Protein AF-R6IMI4-F1 (afdb_monomer)

Nearest PDB structures (foldseek):
  5zgn-assembly1_E  TM=6.163E-01  e=5.019E-01  Klebsiella pneumoniae subsp. pneumoniae HS11286
  6gts-assembly1_C-2  TM=5.922E-01  e=9.384E-01  Escherichia coli

Mean predicted aligned error: 11.98 Å

Structure (mmCIF, N/CA/C/O backbone):
data_AF-R6IMI4-F1
#
_entry.id   AF-R6IMI4-F1
#
loop_
_atom_site.group_PDB
_atom_site.id
_atom_site.type_symbol
_atom_site.label_atom_id
_atom_site.label_alt_id
_atom_site.label_comp_id
_atom_site.label_asym_id
_atom_site.label_entity_id
_atom_site.label_seq_id
_atom_site.pdbx_PDB_ins_code
_atom_site.Cartn_x
_atom_site.Cartn_y
_atom_site.Cartn_z
_atom_site.occupancy
_atom_site.B_iso_or_equiv
_atom_site.auth_seq_id
_atom_site.auth_comp_id
_atom_site.auth_asym_id
_atom_site.auth_atom_id
_atom_site.pdbx_PDB_model_num
ATOM 1 N N . MET A 1 1 ? -10.282 14.131 -7.518 1.00 50.22 1 MET A N 1
ATOM 2 C CA . MET A 1 1 ? -10.076 13.392 -6.257 1.00 50.22 1 MET A CA 1
ATOM 3 C C . MET A 1 1 ? -8.872 14.008 -5.585 1.00 50.22 1 MET A C 1
ATOM 5 O O . MET A 1 1 ? -7.802 13.983 -6.184 1.00 50.22 1 MET A O 1
ATOM 9 N N . ASP A 1 2 ? -9.062 14.620 -4.420 1.00 68.19 2 ASP A N 1
ATOM 10 C CA . ASP A 1 2 ? -7.953 15.121 -3.609 1.00 68.19 2 ASP A CA 1
ATOM 11 C C . ASP A 1 2 ? -7.047 13.954 -3.221 1.00 68.19 2 ASP A C 1
ATOM 13 O O . ASP A 1 2 ? -7.483 12.997 -2.584 1.00 68.19 2 ASP A O 1
ATOM 17 N N . GLN A 1 3 ? -5.795 14.002 -3.674 1.00 75.19 3 GLN A N 1
ATOM 18 C CA . GLN A 1 3 ? -4.798 12.993 -3.354 1.00 75.19 3 GLN A CA 1
ATOM 19 C C . GLN A 1 3 ? -3.836 13.574 -2.326 1.00 75.19 3 GLN A C 1
ATOM 21 O O . GLN A 1 3 ? -3.086 14.512 -2.610 1.00 75.19 3 GLN A O 1
ATOM 26 N N . THR A 1 4 ? -3.846 13.004 -1.126 1.00 82.38 4 THR A N 1
ATOM 27 C CA . THR A 1 4 ? -2.897 13.362 -0.077 1.00 82.38 4 THR A CA 1
ATOM 28 C C . THR A 1 4 ? -1.503 12.862 -0.459 1.00 82.38 4 THR A C 1
ATOM 30 O O . THR A 1 4 ? -1.313 11.737 -0.926 1.00 82.38 4 THR A O 1
ATOM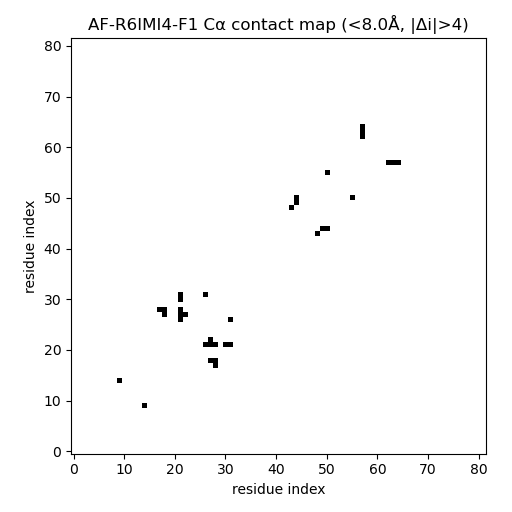 33 N N . ARG A 1 5 ? -0.495 13.729 -0.313 1.00 85.44 5 ARG A N 1
ATOM 34 C CA . ARG A 1 5 ? 0.907 13.370 -0.555 1.00 85.44 5 ARG A CA 1
ATOM 35 C C . ARG A 1 5 ? 1.521 12.931 0.762 1.00 85.44 5 ARG A C 1
ATOM 37 O O . ARG A 1 5 ? 1.511 13.695 1.721 1.00 85.44 5 ARG A O 1
ATOM 44 N N . PHE A 1 6 ? 2.110 11.741 0.785 1.00 83.12 6 PHE A N 1
ATOM 45 C CA . PHE A 1 6 ? 2.883 11.273 1.928 1.00 83.12 6 PHE A CA 1
ATOM 46 C C . PHE A 1 6 ? 4.313 10.948 1.490 1.00 83.12 6 PHE A C 1
ATOM 48 O O . PHE A 1 6 ? 4.541 10.425 0.399 1.00 83.12 6 PHE A O 1
ATOM 55 N N . THR A 1 7 ? 5.285 11.299 2.332 1.00 88.19 7 THR A N 1
ATOM 56 C CA . THR A 1 7 ? 6.691 10.933 2.128 1.00 88.19 7 THR A CA 1
ATOM 57 C C . THR A 1 7 ? 7.074 9.870 3.145 1.00 88.19 7 THR A C 1
ATOM 59 O O . THR A 1 7 ? 6.730 9.975 4.320 1.00 88.19 7 THR A O 1
ATOM 62 N N . LEU A 1 8 ? 7.776 8.832 2.692 1.00 89.94 8 LEU A N 1
ATOM 63 C CA . LEU A 1 8 ? 8.190 7.710 3.527 1.00 89.94 8 LEU A CA 1
ATOM 64 C C . LEU A 1 8 ? 9.712 7.601 3.531 1.00 89.94 8 LEU A C 1
ATOM 66 O O . LEU A 1 8 ? 10.341 7.539 2.474 1.00 89.94 8 LEU A O 1
ATOM 70 N N . ARG A 1 9 ? 10.309 7.541 4.723 1.00 94.38 9 ARG A N 1
ATOM 71 C CA . ARG A 1 9 ? 11.732 7.230 4.888 1.00 94.38 9 ARG A CA 1
ATOM 72 C C . ARG A 1 9 ? 11.882 5.731 5.118 1.00 94.38 9 ARG A C 1
ATOM 74 O O . ARG A 1 9 ? 11.410 5.220 6.127 1.00 94.38 9 ARG A O 1
ATOM 81 N N . ILE A 1 10 ? 12.547 5.039 4.195 1.00 94.00 10 ILE A N 1
ATOM 82 C CA . ILE A 1 10 ? 12.835 3.603 4.298 1.00 94.00 10 ILE A CA 1
ATOM 83 C C . ILE A 1 10 ? 14.296 3.309 3.996 1.00 94.00 10 ILE A C 1
ATOM 85 O O . ILE A 1 10 ? 14.961 4.040 3.261 1.00 94.00 10 ILE A O 1
ATOM 89 N N . HIS A 1 11 ? 14.780 2.191 4.531 1.00 97.56 11 HIS A N 1
ATOM 90 C CA . HIS A 1 11 ? 16.117 1.702 4.237 1.00 97.56 11 HIS A CA 1
ATOM 91 C C . HIS A 1 11 ? 16.272 1.417 2.725 1.00 97.56 11 HIS A C 1
ATOM 93 O O . HIS A 1 11 ? 15.396 0.781 2.127 1.00 97.56 11 HIS A O 1
ATOM 99 N N . PRO A 1 12 ? 17.387 1.808 2.082 1.00 96.31 12 PRO A N 1
ATOM 100 C CA . PRO A 1 12 ? 17.553 1.704 0.628 1.00 96.31 12 PRO A CA 1
ATOM 101 C C . PRO A 1 12 ? 17.454 0.268 0.094 1.00 96.31 12 PRO A C 1
ATOM 103 O O . PRO A 1 12 ? 17.001 0.055 -1.031 1.00 96.31 12 PRO A O 1
ATOM 106 N N . LEU A 1 13 ? 17.821 -0.736 0.897 1.00 97.25 13 LEU A N 1
ATOM 107 C CA . LEU A 1 13 ? 17.649 -2.144 0.519 1.00 97.25 13 LEU A CA 1
ATOM 108 C C . LEU A 1 13 ? 16.169 -2.534 0.367 1.00 97.25 13 LEU A C 1
ATOM 110 O O . LEU A 1 13 ? 15.830 -3.296 -0.534 1.00 97.25 13 LEU A O 1
ATOM 114 N N . ILE A 1 14 ? 15.288 -1.989 1.211 1.00 96.81 14 ILE A N 1
ATOM 115 C CA . ILE A 1 14 ? 13.842 -2.233 1.133 1.00 96.81 14 ILE A CA 1
ATOM 116 C C . ILE A 1 14 ? 13.296 -1.622 -0.157 1.00 96.81 14 ILE A C 1
ATOM 118 O O . ILE A 1 14 ? 12.578 -2.293 -0.889 1.00 96.81 14 ILE A O 1
ATOM 122 N N . MET A 1 15 ? 13.726 -0.401 -0.498 1.00 96.00 15 MET A N 1
ATOM 123 C CA . MET A 1 15 ? 13.347 0.249 -1.756 1.00 96.00 15 MET A CA 1
ATOM 124 C C . MET A 1 15 ? 13.750 -0.581 -2.983 1.00 96.00 15 MET A C 1
ATOM 126 O O . MET A 1 15 ? 12.983 -0.689 -3.937 1.00 96.00 15 MET A O 1
ATOM 130 N N . LYS A 1 16 ? 14.935 -1.205 -2.966 1.00 97.56 16 LYS A N 1
ATOM 131 C CA . LYS A 1 16 ? 15.369 -2.102 -4.050 1.00 97.56 16 LYS A CA 1
ATOM 132 C C . LYS A 1 16 ? 14.474 -3.336 -4.167 1.00 97.56 16 LYS A C 1
ATOM 134 O O . LYS A 1 16 ? 14.047 -3.655 -5.269 1.00 97.56 16 LYS A O 1
ATOM 139 N N . LYS A 1 17 ? 14.155 -3.998 -3.050 1.00 97.62 17 LYS A N 1
ATOM 140 C CA . LYS A 1 17 ? 13.248 -5.160 -3.045 1.00 97.62 17 LYS A CA 1
ATOM 141 C C . LYS A 1 17 ? 11.851 -4.788 -3.542 1.00 97.62 17 LYS A C 1
ATOM 143 O O . LYS A 1 17 ? 11.285 -5.500 -4.361 1.00 97.62 17 LYS A O 1
ATOM 148 N N . LEU A 1 18 ? 11.339 -3.639 -3.110 1.00 96.62 18 LEU A N 1
ATOM 149 C CA . LEU A 1 18 ? 10.037 -3.138 -3.532 1.00 96.62 18 LEU A CA 1
ATOM 150 C C . LEU A 1 18 ? 9.986 -2.854 -5.039 1.00 96.62 18 LEU A C 1
ATOM 152 O O . LEU A 1 18 ? 8.989 -3.170 -5.677 1.00 96.62 18 LEU A O 1
ATOM 156 N N . LYS A 1 19 ? 11.068 -2.323 -5.627 1.00 97.12 19 LYS A N 1
ATOM 157 C CA . LYS A 1 19 ? 11.174 -2.143 -7.085 1.00 97.12 19 LYS A CA 1
ATOM 158 C C . LYS A 1 19 ? 11.052 -3.461 -7.847 1.00 97.12 19 LYS A C 1
ATOM 160 O O . LYS A 1 19 ? 10.349 -3.489 -8.844 1.00 97.12 19 LYS A O 1
ATOM 165 N N . VAL A 1 20 ? 11.693 -4.531 -7.370 1.00 98.12 20 VAL A N 1
ATOM 166 C CA . VAL A 1 20 ? 11.606 -5.860 -8.004 1.00 98.12 20 VAL A CA 1
ATOM 167 C C . VAL A 1 20 ? 10.170 -6.389 -7.980 1.00 98.12 20 VAL A C 1
ATOM 169 O O . VAL A 1 20 ? 9.683 -6.877 -8.993 1.00 98.12 20 VAL A O 1
ATOM 172 N N . ILE A 1 21 ? 9.475 -6.252 -6.847 1.00 97.44 21 ILE A N 1
ATOM 173 C CA . ILE A 1 21 ? 8.073 -6.683 -6.713 1.00 97.44 21 ILE A CA 1
ATOM 174 C C . ILE A 1 21 ? 7.161 -5.861 -7.630 1.00 97.44 21 ILE A C 1
ATOM 176 O O . ILE A 1 21 ? 6.316 -6.416 -8.328 1.00 97.44 21 ILE A O 1
ATOM 180 N N . ALA A 1 22 ? 7.346 -4.540 -7.651 1.00 97.75 22 ALA A N 1
ATOM 181 C CA . ALA A 1 22 ? 6.549 -3.646 -8.481 1.00 97.75 22 ALA A CA 1
ATOM 182 C C . ALA A 1 22 ? 6.722 -3.953 -9.979 1.00 97.75 22 ALA A C 1
ATOM 184 O O . ALA A 1 22 ? 5.727 -4.032 -10.696 1.00 97.75 22 ALA A O 1
ATOM 185 N N . ASP A 1 23 ? 7.958 -4.193 -10.426 1.00 97.81 23 ASP A N 1
ATOM 186 C CA . ASP A 1 23 ? 8.276 -4.560 -11.812 1.00 97.81 23 ASP A CA 1
ATOM 187 C C . ASP A 1 23 ? 7.648 -5.906 -12.201 1.00 97.81 23 ASP A C 1
ATOM 189 O O . ASP A 1 23 ? 6.953 -5.999 -13.211 1.00 97.81 23 ASP A O 1
ATOM 193 N N . HIS A 1 24 ? 7.771 -6.915 -11.331 1.00 97.88 24 HIS A N 1
ATOM 194 C CA . HIS A 1 24 ? 7.118 -8.215 -11.509 1.00 97.88 24 HIS A CA 1
ATOM 195 C C . HIS A 1 24 ? 5.591 -8.091 -11.652 1.00 97.88 24 HIS A C 1
ATOM 197 O O . HIS A 1 24 ? 4.977 -8.786 -12.457 1.00 97.88 24 HIS A O 1
ATOM 203 N N . ASN A 1 25 ? 4.974 -7.181 -10.895 1.00 96.00 25 ASN A N 1
ATOM 204 C CA . ASN A 1 25 ? 3.531 -6.944 -10.921 1.00 96.00 25 ASN A CA 1
ATOM 205 C C . ASN A 1 25 ? 3.093 -5.938 -12.008 1.00 96.00 25 ASN A C 1
ATOM 207 O O . ASN A 1 25 ? 1.905 -5.614 -12.085 1.00 96.00 25 ASN A O 1
ATOM 211 N N . GLY A 1 26 ? 4.017 -5.419 -12.828 1.00 97.06 26 GLY A N 1
ATOM 212 C CA . GLY A 1 26 ? 3.733 -4.450 -13.893 1.00 97.06 26 GLY A CA 1
ATOM 213 C C . GLY A 1 26 ? 3.259 -3.084 -13.382 1.00 97.06 26 GLY A C 1
ATOM 214 O O . GLY A 1 26 ? 2.445 -2.418 -14.023 1.00 97.06 26 GLY A O 1
ATOM 215 N N . ARG A 1 27 ? 3.711 -2.670 -12.194 1.00 96.62 27 ARG A N 1
ATOM 21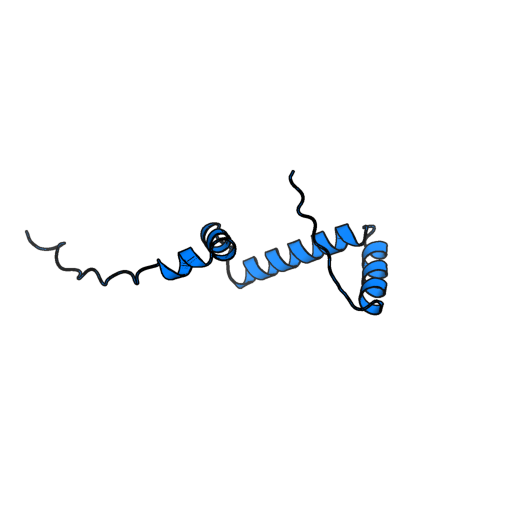6 C CA . ARG A 1 27 ? 3.264 -1.458 -11.493 1.00 96.62 27 ARG A CA 1
ATOM 217 C C . ARG A 1 27 ? 4.429 -0.526 -11.191 1.00 96.62 27 ARG A C 1
ATOM 219 O O . ARG A 1 27 ? 5.572 -0.937 -11.025 1.00 96.62 27 ARG A O 1
ATOM 226 N N . SER A 1 28 ? 4.127 0.764 -11.038 1.00 96.75 28 SER A N 1
ATOM 227 C CA . SER A 1 28 ? 5.084 1.685 -10.421 1.00 96.75 28 SER A CA 1
ATOM 228 C C . SER A 1 28 ? 5.213 1.381 -8.928 1.00 96.75 28 SER A C 1
ATOM 230 O O . SER A 1 28 ? 4.267 0.911 -8.295 1.00 96.75 28 SER A O 1
ATOM 232 N N . VAL A 1 29 ? 6.362 1.716 -8.335 1.00 95.12 29 VAL A N 1
ATOM 233 C CA . VAL A 1 29 ? 6.591 1.544 -6.888 1.00 95.12 29 VAL A CA 1
ATOM 234 C C . VAL A 1 29 ? 5.489 2.213 -6.063 1.00 95.12 29 VAL A C 1
ATOM 236 O O . VAL A 1 29 ? 4.974 1.617 -5.124 1.00 95.12 29 VAL A O 1
ATOM 239 N N . ASN A 1 30 ? 5.075 3.423 -6.442 1.00 94.00 30 ASN A N 1
ATOM 240 C 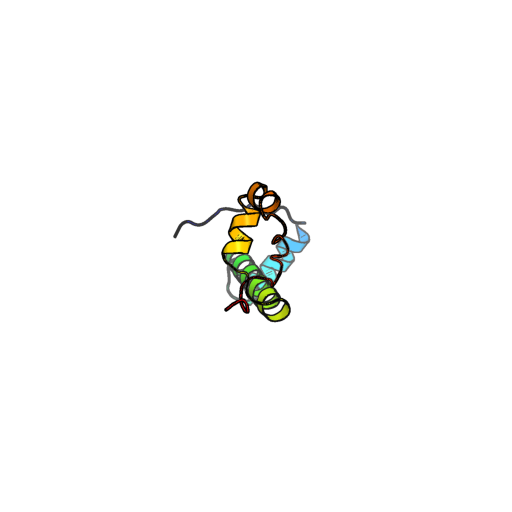CA . ASN A 1 30 ? 4.005 4.134 -5.745 1.00 94.00 30 ASN A CA 1
ATOM 241 C C . ASN A 1 30 ? 2.661 3.409 -5.863 1.00 94.00 30 ASN A C 1
ATOM 243 O O . ASN A 1 30 ? 1.911 3.364 -4.890 1.00 94.00 30 ASN A O 1
ATOM 247 N N . LYS A 1 31 ? 2.357 2.829 -7.032 1.00 94.19 31 LYS A N 1
ATOM 248 C CA . LYS A 1 31 ? 1.121 2.067 -7.215 1.00 94.19 31 LYS A CA 1
ATOM 249 C C . LYS A 1 31 ? 1.141 0.782 -6.397 1.00 94.19 31 LYS A C 1
ATOM 251 O O . LYS A 1 31 ? 0.120 0.429 -5.826 1.00 94.19 31 LYS A O 1
ATOM 256 N N . GLU A 1 32 ? 2.291 0.125 -6.292 1.00 96.19 32 GLU A N 1
ATOM 257 C CA . GLU A 1 32 ? 2.441 -1.064 -5.455 1.00 96.19 32 GLU A CA 1
ATOM 258 C C . GLU A 1 32 ? 2.255 -0.741 -3.968 1.00 96.19 32 GLU A C 1
ATOM 260 O O . GLU A 1 32 ? 1.531 -1.448 -3.276 1.00 96.19 32 GLU A O 1
ATOM 265 N N . ILE A 1 33 ? 2.804 0.382 -3.491 1.00 94.56 33 ILE A N 1
ATOM 266 C CA . ILE A 1 33 ? 2.563 0.867 -2.123 1.00 94.56 33 ILE A CA 1
ATOM 267 C C . ILE A 1 33 ? 1.066 1.110 -1.885 1.00 94.56 33 ILE A C 1
ATOM 269 O O . ILE A 1 33 ? 0.541 0.689 -0.859 1.00 94.56 33 ILE A O 1
ATOM 273 N N . GLU A 1 34 ? 0.361 1.741 -2.828 1.00 93.62 34 GLU A N 1
ATOM 274 C CA . GLU A 1 34 ? -1.092 1.951 -2.730 1.00 93.62 34 GLU A CA 1
ATOM 275 C C . GLU A 1 34 ? -1.860 0.622 -2.615 1.00 93.62 34 GLU A C 1
ATOM 277 O O . GLU A 1 34 ? -2.795 0.518 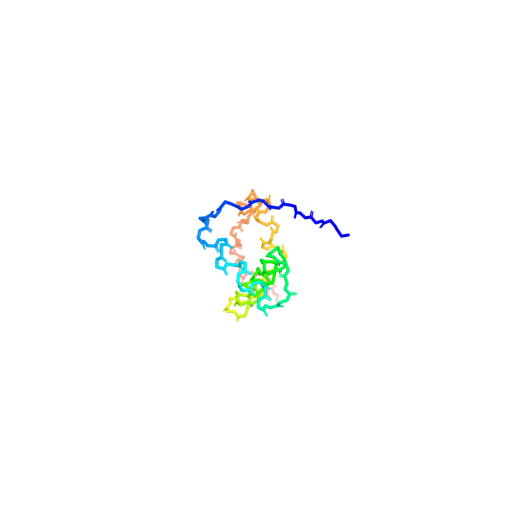-1.824 1.00 93.62 34 GLU A O 1
ATOM 282 N N . GLN A 1 35 ? -1.467 -0.400 -3.382 1.00 95.25 35 GLN A N 1
ATOM 283 C CA . GLN A 1 35 ? -2.096 -1.725 -3.333 1.00 95.25 35 GLN A CA 1
ATOM 284 C C . GLN A 1 35 ? -1.822 -2.442 -2.010 1.00 95.25 35 GLN A C 1
ATOM 286 O O . GLN A 1 35 ? -2.743 -3.003 -1.425 1.00 95.25 35 GLN A O 1
ATOM 291 N N . ILE A 1 36 ? -0.586 -2.374 -1.510 1.00 94.88 36 ILE A N 1
ATOM 292 C CA . ILE A 1 36 ? -0.220 -2.934 -0.204 1.00 94.88 36 ILE A CA 1
ATOM 293 C C . ILE A 1 36 ? -1.029 -2.261 0.910 1.00 94.88 36 ILE A C 1
ATOM 295 O O . ILE A 1 36 ? -1.537 -2.951 1.787 1.00 94.88 36 ILE A O 1
ATOM 299 N N . LEU A 1 37 ? -1.197 -0.935 0.870 1.00 93.81 37 LEU A N 1
ATOM 300 C CA . LEU A 1 37 ? -2.002 -0.214 1.861 1.00 93.81 37 LEU A CA 1
ATOM 301 C C . LEU A 1 37 ? -3.468 -0.661 1.849 1.00 93.81 37 LEU A C 1
ATOM 303 O O . LEU A 1 37 ? -4.025 -0.916 2.912 1.00 93.81 37 LEU A O 1
ATOM 307 N N . LYS A 1 38 ? -4.074 -0.803 0.664 1.00 93.88 38 LYS A N 1
ATOM 308 C CA . LYS A 1 38 ? -5.442 -1.333 0.526 1.00 93.88 38 LYS A CA 1
ATOM 309 C C . LYS A 1 38 ? -5.557 -2.735 1.105 1.00 93.88 38 LYS A C 1
ATOM 311 O O . LYS A 1 38 ? -6.447 -2.990 1.901 1.00 93.88 38 LYS A O 1
ATOM 316 N N . TRP A 1 39 ? -4.605 -3.602 0.771 1.00 95.31 39 TRP A N 1
ATOM 317 C CA . TRP A 1 39 ? -4.583 -4.967 1.280 1.00 95.31 39 TRP A CA 1
ATOM 318 C C . TRP A 1 39 ? -4.460 -5.027 2.807 1.00 95.31 39 TRP A C 1
ATOM 320 O O . TRP A 1 39 ? -5.133 -5.834 3.435 1.00 95.31 39 TRP A O 1
ATOM 330 N N . ILE A 1 40 ? -3.650 -4.153 3.413 1.00 94.94 40 ILE A N 1
ATOM 331 C CA . ILE A 1 40 ? -3.530 -4.059 4.875 1.00 94.94 40 ILE A CA 1
ATOM 332 C C . ILE A 1 40 ? -4.852 -3.614 5.514 1.00 94.94 40 ILE A C 1
ATOM 334 O O . ILE A 1 40 ? -5.236 -4.173 6.538 1.00 94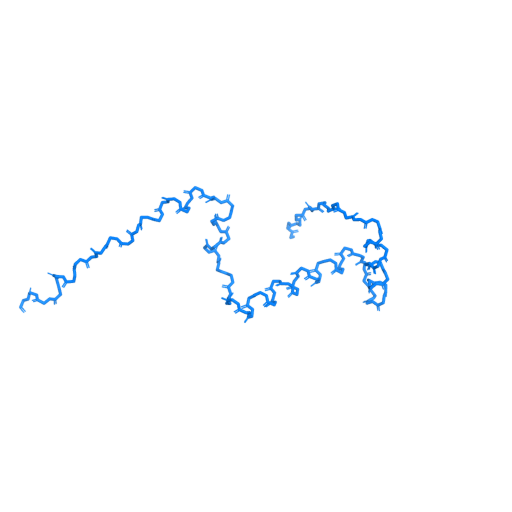.94 40 ILE A O 1
ATOM 338 N N . ILE A 1 41 ? -5.539 -2.626 4.929 1.00 93.00 41 ILE A N 1
ATOM 339 C CA . ILE A 1 41 ? -6.845 -2.166 5.425 1.00 93.00 41 ILE A CA 1
ATOM 340 C C . ILE A 1 41 ? -7.864 -3.300 5.319 1.00 93.00 41 ILE A C 1
ATOM 342 O O . ILE A 1 41 ? -8.494 -3.633 6.316 1.00 93.00 41 ILE A O 1
ATOM 346 N N . ASP A 1 42 ? -7.961 -3.946 4.157 1.00 93.69 42 ASP A N 1
ATOM 347 C CA . ASP A 1 42 ? -8.888 -5.055 3.936 1.00 93.69 42 ASP A CA 1
ATOM 348 C C . ASP A 1 42 ? -8.605 -6.225 4.896 1.00 93.69 42 ASP A C 1
ATOM 350 O O . ASP A 1 42 ? -9.525 -6.782 5.492 1.00 93.69 42 ASP A O 1
ATOM 354 N N . ASP A 1 43 ? -7.338 -6.610 5.088 1.00 94.94 43 ASP A N 1
ATOM 355 C CA . ASP A 1 43 ? -6.943 -7.670 6.027 1.00 94.94 43 ASP A CA 1
ATOM 356 C C . ASP A 1 43 ? -7.300 -7.312 7.478 1.00 94.94 43 ASP A C 1
ATOM 358 O O . ASP A 1 43 ? -7.792 -8.162 8.225 1.00 94.94 43 ASP A O 1
ATOM 362 N N . PHE A 1 44 ? -7.112 -6.050 7.869 1.00 93.75 44 PHE A N 1
ATOM 363 C CA . PHE A 1 44 ? -7.501 -5.562 9.187 1.00 93.75 44 PHE A CA 1
ATOM 364 C C . PHE A 1 44 ? -9.022 -5.574 9.375 1.00 93.75 44 PHE A C 1
ATOM 366 O O . PHE A 1 44 ? -9.507 -6.124 10.363 1.00 93.75 44 PHE A O 1
ATOM 373 N N . GLU A 1 45 ? -9.786 -5.037 8.421 1.00 91.88 45 GLU A N 1
ATOM 374 C CA . GLU A 1 45 ? -11.251 -5.004 8.491 1.00 91.88 45 GLU A CA 1
ATOM 375 C C . GLU A 1 45 ? -11.863 -6.407 8.509 1.00 91.88 45 GLU A C 1
ATOM 377 O O . GLU A 1 45 ? -12.845 -6.653 9.211 1.00 91.88 45 GLU A O 1
ATOM 382 N N . ASN A 1 46 ? -11.255 -7.355 7.795 1.00 92.75 46 ASN A N 1
ATOM 383 C CA . ASN A 1 46 ? -11.676 -8.753 7.817 1.00 92.75 46 ASN A CA 1
ATOM 384 C C . ASN A 1 46 ? -11.436 -9.424 9.181 1.00 92.75 46 ASN A C 1
ATOM 386 O O . ASN A 1 46 ? -12.203 -10.307 9.564 1.00 92.75 46 ASN A O 1
ATOM 390 N N . LYS A 1 47 ? -10.394 -9.025 9.922 1.00 90.69 47 LYS A N 1
ATOM 391 C CA . LYS A 1 47 ? -10.045 -9.608 11.232 1.00 90.69 47 LYS A CA 1
ATOM 392 C C . LYS A 1 47 ? -10.748 -8.931 12.407 1.00 90.69 47 LYS A C 1
ATOM 394 O O . LYS A 1 47 ? -11.156 -9.616 13.341 1.00 90.69 47 LYS A O 1
ATOM 399 N N . CYS A 1 48 ? -10.861 -7.606 12.384 1.00 87.44 48 CYS A N 1
ATOM 400 C CA . CYS A 1 48 ? -11.341 -6.796 13.508 1.00 87.44 48 CYS A CA 1
ATOM 401 C C . CYS A 1 48 ? -12.759 -6.240 13.307 1.00 87.44 48 CYS A C 1
ATOM 403 O O . CYS A 1 48 ? -13.355 -5.740 14.260 1.00 87.44 48 CYS A O 1
ATOM 405 N N . GLY A 1 49 ? -13.315 -6.358 12.099 1.00 84.50 49 GLY A N 1
ATOM 406 C CA . GLY A 1 49 ? -14.544 -5.682 11.694 1.00 84.50 49 GLY A CA 1
ATOM 407 C C . GLY A 1 49 ? -14.260 -4.360 10.974 1.00 84.50 49 GLY A C 1
ATOM 408 O O . GLY A 1 49 ? -13.162 -3.813 11.051 1.00 84.50 49 GLY A O 1
ATOM 409 N N . LYS A 1 50 ? -15.262 -3.857 10.244 1.00 85.88 50 LYS A N 1
ATOM 410 C CA . LYS A 1 50 ? -15.142 -2.637 9.429 1.00 85.88 50 LYS A CA 1
ATOM 411 C C . LYS A 1 50 ? -14.811 -1.414 10.277 1.00 85.88 50 LYS A C 1
ATOM 413 O O . LYS A 1 50 ? -15.457 -1.199 11.306 1.00 85.88 50 LYS A O 1
ATOM 418 N N . ILE A 1 51 ? -13.901 -0.580 9.784 1.00 87.25 51 ILE A N 1
ATOM 419 C CA . ILE A 1 51 ? -13.562 0.694 10.414 1.00 87.25 51 ILE A CA 1
ATOM 420 C C . ILE A 1 51 ? -14.735 1.651 10.193 1.00 87.25 51 ILE A C 1
ATOM 422 O O . ILE A 1 51 ? -15.115 1.954 9.059 1.00 87.25 51 ILE A O 1
ATOM 426 N N . ARG A 1 52 ? -15.354 2.119 11.279 1.00 83.38 52 ARG A N 1
ATOM 427 C CA . ARG A 1 52 ? -16.493 3.044 11.198 1.00 83.38 52 ARG A CA 1
ATOM 428 C C . ARG A 1 52 ? -16.018 4.478 10.976 1.00 83.38 52 ARG A C 1
ATOM 430 O O . ARG A 1 52 ? -14.959 4.876 11.449 1.00 83.3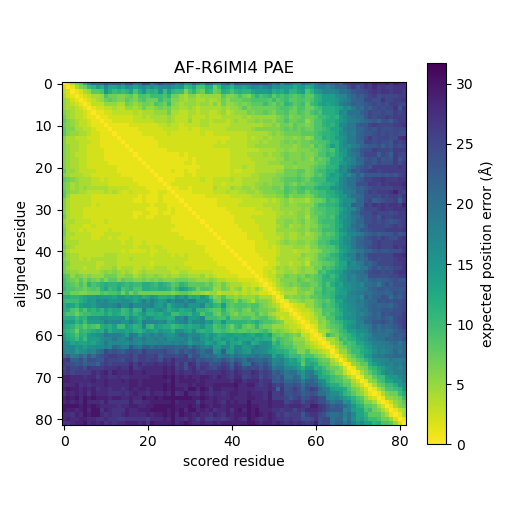8 52 ARG A O 1
ATOM 437 N N . THR A 1 53 ? -16.844 5.291 10.318 1.00 73.62 53 THR A N 1
ATOM 438 C CA . THR A 1 53 ? -16.56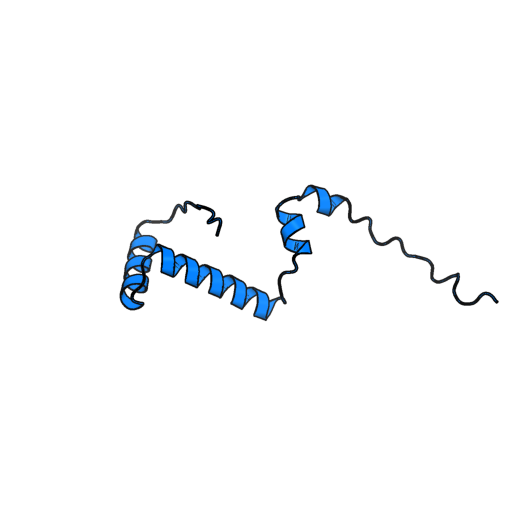9 6.726 10.098 1.00 73.62 53 THR A CA 1
ATOM 439 C C . THR A 1 53 ? -16.360 7.483 11.409 1.00 73.62 53 THR A C 1
ATOM 441 O O . THR A 1 53 ? -15.490 8.341 11.502 1.00 73.62 53 THR A O 1
ATOM 444 N N . GLU A 1 54 ? -17.089 7.083 12.450 1.00 70.62 54 GLU A N 1
ATOM 445 C CA . GLU A 1 54 ? -16.954 7.619 13.806 1.00 70.62 54 GLU A CA 1
ATOM 446 C C . GLU A 1 54 ? -15.541 7.419 14.376 1.00 70.62 54 GLU A C 1
ATOM 448 O O . GLU A 1 54 ? -15.034 8.280 15.086 1.00 70.62 54 GLU A O 1
ATOM 453 N N . GLU A 1 55 ? -14.874 6.309 14.050 1.00 70.81 55 GLU A N 1
ATOM 454 C CA . GLU A 1 55 ? -13.517 6.020 14.527 1.00 70.81 55 GLU A CA 1
ATOM 455 C C . GLU A 1 55 ? -12.461 6.867 13.808 1.00 70.81 55 GLU A C 1
ATOM 457 O O . GLU A 1 55 ? -11.479 7.274 14.430 1.00 70.81 55 GLU A O 1
ATOM 462 N N . LEU A 1 56 ? -12.683 7.183 12.527 1.00 74.81 56 LEU A N 1
ATOM 463 C CA . LEU A 1 56 ? -11.822 8.071 11.737 1.00 74.81 56 LEU A CA 1
ATOM 464 C C . LEU A 1 56 ? -11.852 9.503 12.293 1.00 74.81 56 LEU A C 1
ATOM 466 O O . LEU A 1 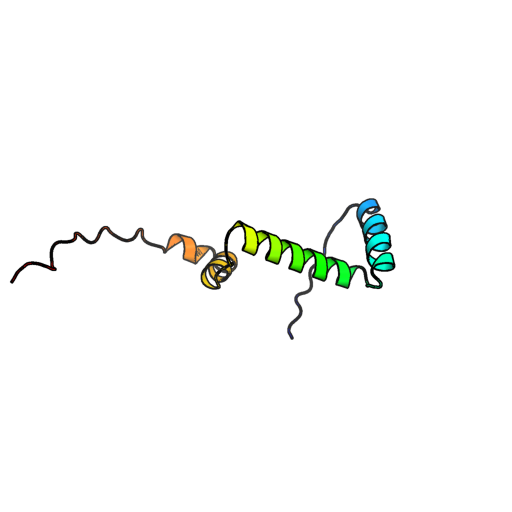56 ? -10.798 10.091 12.540 1.00 74.81 56 LEU A O 1
ATOM 470 N N . ASP A 1 57 ? -13.045 10.017 12.604 1.00 69.44 57 ASP A N 1
ATOM 471 C CA . ASP A 1 57 ? -13.226 11.360 13.170 1.00 69.44 57 ASP A CA 1
ATOM 472 C C . ASP A 1 57 ? -12.496 11.543 14.511 1.00 69.44 57 ASP A C 1
ATOM 474 O O . ASP A 1 57 ? -12.061 12.648 14.840 1.00 69.44 57 ASP A O 1
ATOM 478 N N . LEU A 1 58 ? -12.342 10.468 15.292 1.00 70.25 58 LEU A N 1
ATOM 479 C CA . LEU A 1 58 ? -11.634 10.471 16.576 1.00 70.25 58 LEU A CA 1
ATOM 480 C C . LEU A 1 58 ? -10.104 10.480 16.435 1.00 70.25 58 LEU A C 1
ATOM 482 O O . LEU A 1 58 ? -9.418 10.781 17.416 1.00 70.25 58 LEU A O 1
ATOM 486 N N . ILE A 1 59 ? -9.558 10.101 15.276 1.00 75.38 59 ILE A N 1
ATOM 487 C CA . ILE A 1 59 ? -8.115 10.172 14.992 1.00 75.38 59 ILE A CA 1
ATOM 488 C C . ILE A 1 59 ? -7.741 11.605 14.623 1.00 75.38 59 ILE A C 1
ATOM 490 O O . ILE A 1 59 ? -6.761 12.132 15.149 1.00 75.38 59 ILE A O 1
ATOM 494 N N . ASP A 1 60 ? -8.551 12.240 13.780 1.00 72.62 60 ASP A N 1
ATOM 495 C CA . ASP A 1 60 ? -8.324 13.621 13.357 1.00 72.62 60 ASP A CA 1
ATOM 496 C C . ASP A 1 60 ? -8.632 14.629 14.479 1.00 72.62 60 ASP A C 1
ATOM 498 O O . ASP A 1 60 ? -8.040 15.705 14.522 1.00 72.62 60 ASP A O 1
ATOM 502 N N . HIS A 1 61 ? -9.541 14.275 15.399 1.00 73.62 61 HIS A N 1
ATOM 503 C CA . HIS A 1 61 ? -10.024 15.130 16.492 1.00 73.62 61 HIS A CA 1
ATOM 504 C C . HIS A 1 61 ? -9.942 14.387 17.838 1.00 73.62 61 HIS A C 1
ATOM 506 O O . HIS A 1 61 ? -10.971 13.991 18.409 1.00 73.62 61 HIS A O 1
ATOM 512 N N . PRO A 1 62 ? -8.728 14.148 18.365 1.00 63.00 62 PRO A N 1
ATOM 513 C CA . PRO A 1 62 ? -8.523 13.361 19.580 1.00 63.00 62 PRO A CA 1
ATOM 514 C C . PRO A 1 62 ? -9.237 13.943 20.812 1.00 63.00 62 PRO A C 1
ATOM 516 O O . PRO A 1 62 ? -9.580 13.201 21.734 1.00 63.00 62 PRO A O 1
ATOM 519 N N . GLU A 1 63 ? -9.540 15.243 20.828 1.00 69.44 63 GLU A N 1
ATOM 520 C CA . GLU A 1 63 ? -10.301 15.923 21.878 1.00 69.44 63 GLU A CA 1
ATOM 521 C C . GLU A 1 63 ? -11.746 15.417 22.023 1.00 69.44 63 GLU A C 1
ATOM 523 O O . GLU A 1 63 ? -12.345 15.559 23.092 1.00 69.44 63 GLU A O 1
ATOM 528 N N . LYS A 1 64 ? -12.311 14.785 20.984 1.00 60.53 64 LYS A N 1
ATOM 529 C CA . LYS A 1 64 ? -13.647 14.174 21.040 1.00 60.53 64 LYS A CA 1
ATOM 530 C C . LYS A 1 64 ? -13.660 12.867 21.841 1.00 60.53 64 LYS A C 1
ATOM 532 O O . LYS A 1 64 ? -14.685 12.561 22.446 1.00 60.53 64 LYS A O 1
ATOM 537 N N . LYS A 1 65 ? -12.530 12.145 21.946 1.00 58.88 65 LYS A N 1
ATOM 538 C CA . LYS A 1 65 ? -12.424 10.925 22.778 1.00 58.88 65 LYS A CA 1
ATOM 539 C C . LYS A 1 65 ? -12.667 11.213 24.261 1.00 58.88 65 LYS A C 1
ATOM 541 O O . LYS A 1 65 ? -13.263 10.396 24.950 1.00 58.88 65 LYS A O 1
ATOM 546 N N . ALA A 1 66 ? -12.245 12.382 24.743 1.00 58.31 66 ALA A N 1
ATOM 547 C CA . ALA A 1 66 ? -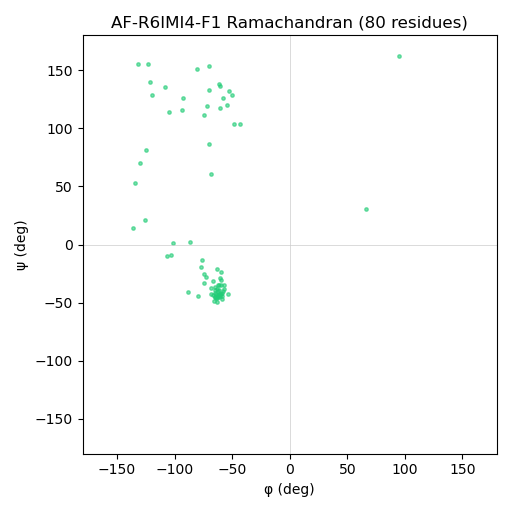12.374 12.776 26.146 1.00 58.31 66 ALA A CA 1
ATOM 548 C C . ALA A 1 66 ? -13.801 13.201 26.551 1.00 58.31 66 ALA A C 1
ATOM 550 O O . ALA A 1 66 ? -14.080 13.329 27.740 1.00 58.31 66 ALA A O 1
ATOM 551 N N . LYS A 1 67 ? -14.701 13.433 25.582 1.00 55.78 67 LYS A N 1
ATOM 552 C CA . LYS A 1 67 ? -16.087 13.880 25.822 1.00 55.78 67 LYS A CA 1
ATOM 553 C C . LYS A 1 67 ? -17.124 12.766 25.725 1.00 55.78 67 LYS A C 1
ATOM 555 O O . LYS A 1 67 ? -18.311 13.044 25.887 1.00 55.78 67 LYS A O 1
ATOM 560 N N . ILE A 1 68 ? -16.704 11.527 25.469 1.00 54.19 68 ILE A N 1
ATOM 561 C CA . ILE A 1 68 ? -17.573 10.371 25.677 1.00 54.19 68 ILE A CA 1
ATOM 562 C C . ILE A 1 68 ? -17.717 10.245 27.195 1.00 54.19 68 ILE A C 1
ATOM 564 O O . ILE A 1 68 ? -16.921 9.580 27.856 1.00 54.19 68 ILE A O 1
ATOM 568 N N . GLU A 1 69 ? -18.682 10.972 27.766 1.00 57.09 69 GLU A N 1
ATOM 569 C CA . GLU A 1 69 ? -19.115 10.715 29.134 1.00 57.09 69 GLU A CA 1
ATOM 570 C C . GLU A 1 69 ? -19.450 9.218 29.208 1.00 57.09 69 GLU A C 1
ATOM 572 O O . GLU A 1 69 ? -20.138 8.721 28.304 1.00 57.09 69 GLU A O 1
ATOM 577 N N . PRO A 1 70 ? -18.966 8.473 30.225 1.00 51.50 70 PRO A N 1
ATOM 578 C CA . PRO A 1 70 ? -19.432 7.111 30.435 1.00 51.50 70 PRO A CA 1
ATOM 579 C C . PRO A 1 70 ? -20.950 7.187 30.432 1.00 51.50 70 PRO A C 1
ATOM 581 O O . PRO A 1 70 ? -21.508 8.067 31.095 1.00 51.50 70 PRO A O 1
ATOM 584 N N . VAL A 1 71 ? -21.595 6.345 29.617 1.00 58.03 71 VAL A N 1
ATOM 585 C CA . VAL A 1 71 ? -23.054 6.242 29.580 1.00 58.03 71 VAL A CA 1
ATOM 586 C C . VAL A 1 71 ? -23.483 6.117 31.031 1.00 58.03 71 VAL A C 1
ATOM 588 O O . VAL A 1 71 ? -23.244 5.084 31.649 1.00 58.03 71 VAL A O 1
ATOM 591 N N . LYS A 1 72 ? -24.000 7.214 31.601 1.00 55.22 72 LYS A N 1
ATOM 592 C CA . LYS A 1 72 ? -24.465 7.238 32.983 1.00 55.22 72 LYS A CA 1
ATOM 593 C C . LYS A 1 72 ? -25.459 6.101 33.055 1.00 55.22 72 LYS A C 1
ATOM 595 O O . LYS A 1 72 ? -26.398 6.114 32.252 1.00 55.22 72 LYS A O 1
ATOM 600 N N . ASP A 1 73 ? -25.202 5.128 33.929 1.00 56.69 73 ASP A N 1
ATOM 601 C CA . ASP A 1 73 ? -26.151 4.075 34.265 1.00 56.69 73 ASP A CA 1
ATOM 602 C C . ASP A 1 73 ? -27.505 4.754 34.419 1.00 56.69 73 ASP A C 1
ATOM 604 O O . ASP A 1 73 ? -27.735 5.498 35.373 1.00 56.69 73 ASP A O 1
ATOM 608 N N . ARG A 1 74 ? -28.372 4.612 33.413 1.00 56.69 74 ARG A N 1
ATOM 609 C CA . ARG A 1 74 ? -29.748 5.052 33.566 1.00 56.69 74 ARG A CA 1
ATOM 610 C C . ARG A 1 74 ? -30.340 3.978 34.460 1.00 56.69 74 ARG A C 1
ATOM 612 O O . ARG A 1 74 ? -30.433 2.841 33.992 1.00 56.69 74 ARG A O 1
ATOM 619 N N . PRO A 1 75 ? -30.699 4.270 35.721 1.00 55.31 75 PRO A N 1
ATOM 620 C CA . PRO A 1 75 ? -31.420 3.287 36.501 1.00 55.31 75 PRO A CA 1
ATOM 621 C C . PRO A 1 75 ? -32.695 2.949 35.723 1.00 55.31 75 PRO A C 1
ATOM 623 O O . PRO A 1 75 ? -33.433 3.840 35.289 1.00 55.31 75 PRO A O 1
ATOM 626 N N . MET A 1 76 ? -32.897 1.657 35.475 1.00 58.00 76 MET A N 1
ATOM 627 C CA . MET A 1 76 ? -34.072 1.078 34.822 1.00 58.00 76 MET A CA 1
ATOM 628 C C . MET A 1 76 ? -35.308 1.215 35.726 1.00 58.00 76 MET A C 1
ATOM 630 O O . MET A 1 76 ? -35.900 0.222 36.123 1.00 58.00 76 MET A O 1
ATOM 634 N N . ASP A 1 77 ? -35.699 2.441 36.075 1.00 57.19 77 ASP A N 1
ATOM 635 C CA . ASP A 1 77 ? -36.698 2.691 37.125 1.00 57.19 77 ASP A CA 1
ATOM 636 C C . ASP A 1 77 ? -37.889 3.553 36.688 1.00 57.19 77 ASP A C 1
ATOM 638 O O . ASP A 1 77 ? -38.589 4.138 37.512 1.00 57.19 77 ASP A O 1
ATOM 642 N N . MET A 1 78 ? -38.170 3.636 35.384 1.00 57.25 78 MET A N 1
ATOM 643 C CA . MET A 1 78 ? -39.307 4.432 34.890 1.00 57.25 78 MET A CA 1
ATOM 644 C C . MET A 1 78 ? -40.150 3.746 33.803 1.00 57.25 78 MET A C 1
ATOM 646 O O . MET A 1 78 ? -40.942 4.423 33.157 1.00 57.25 78 MET A O 1
ATOM 650 N N . LEU A 1 79 ? -40.022 2.428 33.580 1.00 53.66 79 LEU A N 1
ATOM 651 C CA . LEU A 1 79 ? -40.845 1.732 32.569 1.00 53.66 79 LEU A CA 1
ATOM 652 C C . LEU A 1 79 ? -42.003 0.892 33.140 1.00 53.66 79 LEU A C 1
ATOM 654 O O . LEU A 1 79 ? -42.867 0.474 32.381 1.00 53.66 79 LEU A O 1
ATOM 658 N N . PHE A 1 80 ? -42.082 0.693 34.459 1.00 47.12 80 PHE A N 1
ATOM 659 C CA . PHE A 1 80 ? -43.186 -0.046 35.094 1.00 47.12 80 PHE A CA 1
ATOM 660 C C . PHE A 1 80 ? -43.727 0.668 36.337 1.00 47.12 80 PHE A C 1
ATOM 662 O O . PHE A 1 80 ? -43.832 0.094 37.418 1.00 47.12 80 PHE A O 1
ATOM 669 N N . LYS A 1 81 ? -44.077 1.946 36.183 1.00 52.84 81 LYS A N 1
ATOM 670 C CA . LYS A 1 81 ? -45.012 2.619 37.091 1.00 52.84 81 LYS A CA 1
ATOM 671 C C . LYS A 1 81 ? -46.163 3.210 36.289 1.00 52.84 81 LYS A C 1
ATOM 673 O O . LYS A 1 81 ? -46.159 4.400 35.984 1.00 52.84 81 LYS A O 1
ATOM 678 N N . LEU A 1 82 ? -47.126 2.354 35.964 1.00 45.66 82 LEU A N 1
ATOM 679 C CA . LEU A 1 82 ? -48.550 2.677 36.007 1.00 45.66 82 LEU A CA 1
ATOM 680 C C . LEU A 1 82 ? -49.354 1.388 36.179 1.00 45.66 82 LEU A C 1
ATOM 682 O O . LEU A 1 82 ? -49.071 0.433 35.423 1.00 45.66 82 LEU A O 1
#

Secondary structure (DSSP, 8-state):
-----------HHHHHHHHHHHHHTT--HHHHHHHHHHHHHHHHHHHH-PPPHHHHHHHH-GGGGGG--------S-SSS--

Foldseek 3Di:
DDDDDDDDDDDVVVVVVLCVVQVVVVHDSVVSVVVVVVVVQVVCCVVPNHDDPVNVVCVVPVVVVVPPDPPPPPPPPPPPDD

InterPro domains:
  IPR005569 Arc-like DNA binding domain [PF03869] (3-38)
  IPR010985 Ribbon-helix-helix [SSF47598] (4-50)
  IPR013321 Arc-type ribbon-helix-helix [G3DSA:1.10.1220.10] (2-52)

pLDDT: mean 80.58, std 17.01, range [45.66, 98.12]

Sequence (82 aa):
MDQTRFTLRIHPLIMKKLKVIADHNGRSVNKEIEQILKWIIDDFENKCGKIRTEELDLIDHPEKKAKIEPVKDRPMDMLFKL

Solvent-accessible surface area (backbone atoms only — not comparable to full-atom values): 5377 Å² total; per-residue (Å²): 130,93,74,86,86,81,87,82,92,72,62,68,69,57,56,54,54,46,46,55,52,13,55,76,69,76,40,52,54,69,56,40,51,54,51,53,53,51,50,51,50,52,56,46,29,73,73,75,46,76,84,51,73,73,61,54,53,39,68,81,37,54,76,58,64,78,65,63,66,74,79,69,82,71,76,93,77,79,88,85,84,130

Radius of gyration: 22.35 Å; Cα contacts (8 Å, |Δi|>4): 18; chains: 1; bounding box: 66×26×51 Å

Organism: NCBI:txid33025